Protein AF-A0AAE3EGD4-F1 (afdb_monomer_lite)

Radius of gyration: 23.0 Å; chains: 1; bounding box: 66×58×66 Å

Secondary structure (DSSP, 8-state):
--------SSSSSSS-S------PPPPP---HHHHHHHHHHHHHHHHHHHTTGGGGHHHH--TTTSTT-HHHHHHHHHH----HHHHHHHHHTT-GGGHHHHHHHHHHHHHHHHHHHHHHHHHHHTTT-HHHHHHHHHHHHHHHHHHHTS-HHHHHHHHTTHHHHHHHHHSTT--

pLDDT: mean 80.89, std 18.63, range [33.38, 98.56]

Structure (mmCIF, N/CA/C/O backbone):
data_AF-A0AAE3EGD4-F1
#
_entry.id   AF-A0AAE3EGD4-F1
#
loop_
_atom_site.group_PDB
_atom_site.id
_atom_site.type_symbol
_atom_site.label_atom_id
_atom_site.label_alt_id
_atom_site.label_comp_id
_atom_site.label_asym_id
_atom_site.label_entity_id
_atom_site.label_seq_id
_atom_site.pdbx_PDB_ins_code
_atom_site.Cartn_x
_atom_site.Cartn_y
_atom_site.Cartn_z
_atom_site.occupancy
_atom_site.B_iso_or_equiv
_atom_site.auth_seq_id
_atom_site.auth_comp_id
_atom_site.auth_asym_id
_atom_site.auth_atom_id
_atom_site.pdbx_PDB_model_num
ATOM 1 N N . MET A 1 1 ? -43.557 -44.952 -44.080 1.00 37.72 1 MET A N 1
ATOM 2 C CA . MET A 1 1 ? -42.185 -44.833 -44.631 1.00 37.72 1 MET A CA 1
ATOM 3 C C . MET A 1 1 ? -41.486 -43.641 -43.991 1.00 37.72 1 MET A C 1
ATOM 5 O O . MET A 1 1 ? -42.074 -42.574 -43.916 1.00 37.72 1 MET A O 1
ATOM 9 N N . LYS A 1 2 ? -40.277 -43.863 -43.465 1.00 43.25 2 LYS A N 1
ATOM 10 C CA . LYS A 1 2 ? -39.475 -42.939 -42.646 1.00 43.25 2 LYS A CA 1
ATOM 11 C C . LYS A 1 2 ? -38.896 -41.774 -43.473 1.00 43.25 2 LYS A C 1
ATOM 13 O O . LYS A 1 2 ? -38.271 -42.030 -44.496 1.00 43.25 2 LYS A O 1
ATOM 18 N N . LYS A 1 3 ? -38.990 -40.540 -42.969 1.00 42.28 3 LYS A N 1
ATOM 19 C CA . LYS A 1 3 ? -38.085 -39.407 -43.273 1.00 42.28 3 LYS A CA 1
ATOM 20 C C . LYS A 1 3 ? -37.823 -38.673 -41.947 1.00 42.28 3 LYS A C 1
ATOM 22 O O . LYS A 1 3 ? -38.638 -37.873 -41.523 1.00 42.28 3 LYS A O 1
ATOM 27 N N . ARG A 1 4 ? -36.984 -39.247 -41.078 1.00 42.81 4 ARG A N 1
ATOM 28 C CA . ARG A 1 4 ? -35.587 -38.836 -40.818 1.00 42.81 4 ARG A CA 1
ATOM 29 C C . ARG A 1 4 ? -35.459 -37.346 -40.474 1.00 42.81 4 ARG A C 1
ATOM 31 O O . ARG A 1 4 ? -35.262 -36.510 -41.344 1.00 42.81 4 ARG A O 1
ATOM 38 N N . SER A 1 5 ? -35.575 -37.100 -39.170 1.00 48.41 5 SER A N 1
ATOM 39 C CA . SER A 1 5 ? -35.158 -35.926 -38.407 1.00 48.41 5 SER A CA 1
ATOM 40 C C . SER A 1 5 ? -33.723 -35.525 -38.742 1.00 48.41 5 SER A C 1
ATOM 42 O O . SER A 1 5 ? -32.838 -36.378 -38.683 1.00 48.41 5 SER A O 1
ATOM 44 N N . LEU A 1 6 ? -33.483 -34.256 -39.088 1.00 46.97 6 LEU A N 1
ATOM 45 C CA . LEU A 1 6 ? -32.125 -33.751 -39.319 1.00 46.97 6 LEU A CA 1
ATOM 46 C C . LEU A 1 6 ? -32.053 -32.215 -39.325 1.00 46.97 6 LEU A C 1
ATOM 48 O O . LEU A 1 6 ? -31.576 -31.634 -40.284 1.00 46.97 6 LEU A O 1
ATOM 52 N N . ILE A 1 7 ? -32.533 -31.537 -38.274 1.00 45.38 7 ILE A N 1
ATOM 53 C CA . ILE A 1 7 ? -32.199 -30.115 -38.035 1.00 45.38 7 ILE A CA 1
ATOM 54 C C . ILE A 1 7 ? -32.124 -29.829 -36.524 1.00 45.38 7 ILE A C 1
ATOM 56 O O . ILE A 1 7 ? -32.831 -28.974 -36.016 1.00 45.38 7 ILE A O 1
ATOM 60 N N . ILE A 1 8 ? -31.312 -30.571 -35.766 1.00 49.31 8 ILE A N 1
ATOM 61 C CA . ILE A 1 8 ? -30.876 -30.147 -34.417 1.00 49.31 8 ILE A CA 1
ATOM 62 C C . ILE A 1 8 ? -29.446 -30.663 -34.210 1.00 49.31 8 ILE A C 1
ATOM 64 O O . ILE A 1 8 ? -29.215 -31.611 -33.472 1.00 49.31 8 ILE A O 1
ATOM 68 N N . ALA A 1 9 ? -28.478 -30.127 -34.955 1.00 45.38 9 ALA A N 1
ATOM 69 C CA . ALA A 1 9 ? -27.070 -30.517 -34.803 1.00 45.38 9 ALA A CA 1
ATOM 70 C C . ALA A 1 9 ? -26.090 -29.386 -35.164 1.00 45.38 9 ALA A C 1
ATOM 72 O O . ALA A 1 9 ? -24.991 -29.654 -35.630 1.00 45.38 9 ALA A O 1
ATOM 73 N N . ALA A 1 10 ? -26.484 -28.119 -34.983 1.00 45.75 10 ALA A N 1
ATOM 74 C CA . ALA A 1 10 ? -25.636 -26.970 -35.331 1.00 45.75 10 ALA A CA 1
ATOM 75 C C . ALA A 1 10 ? -25.510 -25.898 -34.228 1.00 45.75 10 ALA A C 1
ATOM 77 O O . ALA A 1 10 ? -24.925 -24.853 -34.471 1.00 45.75 10 ALA A O 1
ATOM 78 N N . LEU A 1 11 ? -26.025 -26.142 -33.015 1.00 43.78 11 LEU A N 1
ATOM 79 C CA . LEU A 1 11 ? -25.990 -25.171 -31.902 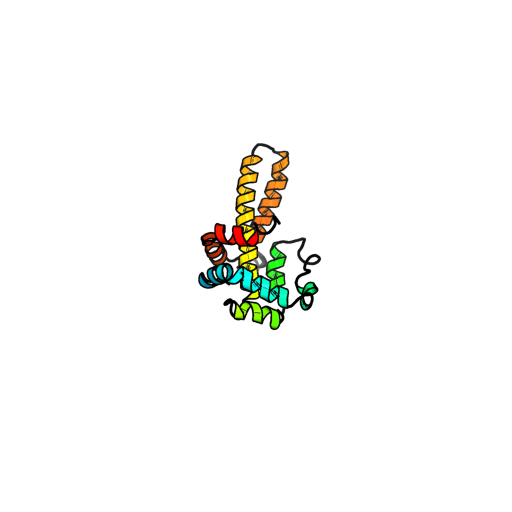1.00 43.78 11 LEU A CA 1
ATOM 80 C C . LEU A 1 11 ? -25.167 -25.625 -30.684 1.00 43.78 11 LEU A C 1
ATOM 82 O O . LEU A 1 11 ? -25.093 -24.907 -29.697 1.00 43.78 11 LEU A O 1
ATOM 86 N N . LEU A 1 12 ? -24.516 -26.791 -30.749 1.00 42.47 12 LEU A N 1
ATOM 87 C CA . LEU A 1 12 ? -23.796 -27.393 -29.613 1.00 42.47 12 LEU A CA 1
ATOM 88 C C . LEU A 1 12 ? -22.262 -27.319 -29.713 1.00 42.47 12 LEU A C 1
ATOM 90 O O . LEU A 1 12 ? -21.578 -27.941 -28.912 1.00 42.47 12 LEU A O 1
ATOM 94 N N . PHE A 1 13 ? -21.711 -26.553 -30.661 1.00 41.09 13 PHE A N 1
ATOM 95 C CA . PHE A 1 13 ? -20.258 -26.478 -30.895 1.00 41.09 13 PHE A CA 1
ATOM 96 C C . PHE A 1 13 ? -19.631 -25.091 -30.661 1.00 41.09 13 PHE A C 1
ATOM 98 O O . PHE A 1 13 ? -18.494 -24.862 -31.054 1.00 41.09 13 PHE A O 1
ATOM 105 N N . ALA A 1 14 ? -20.349 -24.166 -30.012 1.00 44.41 14 ALA A N 1
ATOM 106 C CA . ALA A 1 14 ? -19.863 -22.806 -29.739 1.00 44.41 14 ALA A CA 1
ATOM 107 C C . ALA A 1 14 ? -19.707 -22.474 -28.241 1.00 44.41 14 ALA A C 1
ATOM 109 O O . ALA A 1 14 ? -19.529 -21.313 -27.894 1.00 44.41 14 ALA A O 1
ATOM 110 N N . ALA A 1 15 ? -19.772 -23.468 -27.348 1.00 47.84 15 ALA A N 1
ATOM 111 C CA . ALA A 1 15 ? -19.690 -23.256 -25.896 1.00 47.84 15 ALA A CA 1
ATOM 112 C C . ALA A 1 15 ? -18.501 -23.981 -25.237 1.00 47.84 15 ALA A C 1
ATOM 114 O O . ALA A 1 15 ? -18.552 -24.320 -24.060 1.00 47.84 15 ALA A O 1
ATOM 115 N N . SER A 1 16 ? -17.431 -24.244 -25.989 1.00 50.03 16 SER A N 1
ATOM 116 C CA . SER A 1 16 ? -16.217 -24.896 -25.476 1.00 50.03 16 SER A CA 1
ATOM 117 C C . SER A 1 16 ? -14.952 -24.089 -25.766 1.00 50.03 16 SER A C 1
ATOM 119 O O . SER A 1 16 ? -13.905 -24.654 -26.072 1.00 50.03 16 SER A O 1
ATOM 121 N N . ALA A 1 17 ? -15.044 -22.763 -25.680 1.00 45.72 17 ALA A N 1
ATOM 122 C CA . ALA A 1 17 ? -13.883 -21.890 -25.606 1.00 45.72 17 ALA A CA 1
ATOM 123 C C . ALA A 1 17 ? -14.030 -20.994 -24.371 1.00 45.72 17 ALA A C 1
ATOM 125 O O . ALA A 1 17 ? -15.054 -20.338 -24.192 1.00 45.72 17 ALA A O 1
ATOM 126 N N . SER A 1 18 ? -12.991 -20.996 -23.534 1.00 45.81 18 SER A N 1
ATOM 127 C CA . SER A 1 18 ? -12.766 -20.129 -22.370 1.00 45.81 18 SER A CA 1
ATOM 128 C C . SER A 1 18 ? -13.710 -20.285 -21.166 1.00 45.81 18 SER A C 1
ATOM 130 O O . SER A 1 18 ? -14.455 -19.379 -20.821 1.00 45.81 18 SER A O 1
ATOM 132 N N . LEU A 1 19 ? -13.510 -21.356 -20.390 1.00 40.44 19 LEU A N 1
ATOM 133 C CA . LEU A 1 19 ? -13.412 -21.209 -18.928 1.00 40.44 19 LEU A CA 1
ATOM 134 C C . LEU A 1 19 ? -12.029 -20.610 -18.603 1.00 40.44 19 LEU A C 1
ATOM 136 O O . LEU A 1 19 ? -11.201 -21.228 -17.941 1.00 40.44 19 LEU A O 1
ATOM 140 N N . VAL A 1 20 ? -11.735 -19.433 -19.160 1.00 47.81 20 VAL A N 1
ATOM 141 C CA . VAL A 1 20 ? -10.708 -18.574 -18.575 1.00 47.81 20 VAL A CA 1
ATOM 142 C C . VAL A 1 20 ? -11.370 -18.088 -17.303 1.00 47.81 20 VAL A C 1
ATOM 144 O O . VAL A 1 20 ? -12.448 -17.500 -17.364 1.00 47.81 20 VAL A O 1
ATOM 147 N N . TRP A 1 21 ? -10.794 -18.444 -16.163 1.00 45.88 21 TRP A N 1
ATOM 148 C CA . TRP A 1 21 ? -11.209 -17.918 -14.877 1.00 45.88 21 TRP A CA 1
ATOM 149 C C . TRP A 1 21 ? -11.148 -16.401 -15.016 1.00 45.88 21 TRP A C 1
ATOM 151 O O . TRP A 1 21 ? -10.064 -15.834 -15.118 1.00 45.88 21 TRP A O 1
ATOM 161 N N . ALA A 1 22 ? -12.303 -15.755 -15.156 1.00 46.03 22 ALA A N 1
ATOM 162 C CA . ALA A 1 22 ? -12.374 -14.311 -15.130 1.00 46.03 22 ALA A CA 1
ATOM 163 C C . ALA A 1 22 ? -12.029 -13.927 -13.694 1.00 46.03 22 ALA A C 1
ATOM 165 O O . ALA A 1 22 ? -12.893 -13.944 -12.821 1.00 46.03 22 ALA A O 1
ATOM 166 N N . GLN A 1 23 ? -10.743 -13.694 -13.438 1.00 55.75 23 GLN A N 1
ATOM 167 C CA . GLN A 1 23 ? -10.299 -13.030 -12.229 1.00 55.75 23 GLN A CA 1
ATOM 168 C C . GLN A 1 23 ? -11.080 -11.718 -12.180 1.00 55.75 23 GLN A C 1
ATOM 170 O O . GLN A 1 23 ? -11.000 -10.914 -13.113 1.00 55.75 23 GLN A O 1
ATOM 175 N N . GLU A 1 24 ? -11.945 -11.569 -11.175 1.00 67.81 24 GLU A N 1
ATOM 176 C CA . GLU A 1 24 ? -12.721 -10.345 -11.019 1.00 67.81 24 GLU A CA 1
ATOM 177 C C . GLU A 1 24 ? -11.749 -9.167 -10.990 1.00 67.81 24 GLU A C 1
ATOM 179 O O . GLU A 1 24 ? -10.710 -9.221 -10.328 1.00 67.81 24 GLU A O 1
ATOM 184 N N . ALA A 1 25 ? -12.066 -8.120 -11.754 1.00 78.44 25 ALA A N 1
ATOM 185 C CA . ALA A 1 25 ? -11.233 -6.930 -11.786 1.00 78.44 25 ALA A CA 1
ATOM 186 C C . ALA A 1 25 ? -11.033 -6.410 -10.350 1.00 78.44 25 ALA A C 1
ATOM 188 O O . ALA A 1 25 ? -12.002 -6.398 -9.579 1.00 78.44 25 ALA A O 1
ATOM 189 N N . PRO A 1 26 ? -9.817 -5.963 -9.980 1.00 86.44 26 PRO A N 1
ATOM 190 C CA . PRO A 1 26 ? -9.551 -5.464 -8.641 1.00 86.44 26 PRO A CA 1
ATOM 191 C C . PRO A 1 26 ? -10.574 -4.416 -8.220 1.00 86.44 26 PRO A C 1
ATOM 193 O O . PRO A 1 26 ? -10.850 -3.462 -8.945 1.00 86.44 26 PRO A O 1
ATOM 196 N N . LYS A 1 27 ? -11.151 -4.577 -7.033 1.00 90.69 27 LYS A N 1
ATOM 197 C CA . LYS A 1 27 ? -12.098 -3.602 -6.501 1.00 90.69 27 LYS A CA 1
ATOM 198 C C . LYS A 1 27 ? -11.365 -2.305 -6.157 1.00 90.69 27 LYS A C 1
ATOM 200 O O . LYS A 1 27 ? -10.317 -2.339 -5.520 1.00 90.69 27 LYS A O 1
ATOM 205 N N . LYS A 1 28 ? -11.966 -1.166 -6.508 1.00 94.75 28 LYS A N 1
ATOM 206 C CA . LYS A 1 28 ? -11.537 0.151 -6.024 1.00 94.75 28 LYS A CA 1
ATOM 207 C C . LYS A 1 28 ? -11.770 0.283 -4.514 1.00 94.75 28 LYS A C 1
ATOM 209 O O . LYS A 1 28 ? -12.899 0.084 -4.052 1.00 94.75 28 LYS A O 1
ATOM 214 N N . VAL A 1 29 ? -10.743 0.686 -3.773 1.00 94.75 29 VAL A N 1
ATOM 215 C CA . VAL A 1 29 ? -10.760 0.802 -2.304 1.00 94.75 29 VAL A CA 1
ATOM 216 C C . VAL A 1 29 ? -10.585 2.247 -1.834 1.00 94.75 29 VAL A C 1
ATOM 218 O O . VAL A 1 29 ? -11.194 2.638 -0.833 1.00 94.75 29 VAL A O 1
ATOM 221 N N . LEU A 1 30 ? -9.785 3.051 -2.539 1.00 97.44 30 LEU A N 1
ATOM 222 C CA . LEU A 1 30 ? -9.322 4.343 -2.042 1.00 97.44 30 LEU A CA 1
ATOM 223 C C . LEU A 1 30 ? -10.127 5.531 -2.580 1.00 97.44 30 LEU A C 1
ATOM 225 O O . LEU A 1 30 ? -10.665 5.563 -3.695 1.00 97.44 30 LEU A O 1
ATOM 229 N N . SER A 1 31 ? -10.127 6.581 -1.772 1.00 97.56 31 SER A N 1
ATOM 230 C CA . SER A 1 31 ? -10.386 7.959 -2.163 1.00 97.56 31 SER A CA 1
ATOM 231 C C . SER A 1 31 ? -9.149 8.820 -1.889 1.00 97.56 31 SER A C 1
ATOM 233 O O . SER A 1 31 ? -8.264 8.441 -1.125 1.00 97.56 31 SER A O 1
ATOM 235 N N . ALA A 1 32 ? -9.096 10.027 -2.460 1.00 97.69 32 ALA A N 1
ATOM 236 C CA . ALA A 1 32 ? -7.999 10.964 -2.197 1.00 97.69 32 ALA A CA 1
ATOM 237 C C . ALA A 1 32 ? -7.852 11.310 -0.702 1.00 97.69 32 ALA A C 1
ATOM 239 O O . ALA A 1 32 ? -6.746 11.548 -0.224 1.00 97.69 32 ALA A O 1
ATOM 240 N N . LYS A 1 33 ? -8.964 11.309 0.048 1.00 97.44 33 LYS A N 1
ATOM 241 C CA . LYS A 1 33 ? -8.949 11.555 1.493 1.00 97.44 33 LYS A CA 1
ATOM 242 C C . LYS A 1 33 ? -8.210 10.451 2.247 1.00 97.44 33 LYS A C 1
ATOM 244 O O . LYS A 1 33 ? -7.539 10.766 3.219 1.00 97.44 33 LYS A O 1
ATOM 249 N N . ASP A 1 34 ? -8.327 9.199 1.808 1.00 98.06 34 ASP A N 1
ATOM 250 C CA . ASP A 1 34 ? -7.677 8.069 2.477 1.00 98.06 34 ASP A CA 1
ATOM 251 C C . ASP A 1 34 ? -6.151 8.168 2.354 1.00 98.06 34 ASP A C 1
ATOM 253 O O . ASP A 1 34 ? -5.453 8.014 3.348 1.00 98.06 34 ASP A O 1
ATOM 257 N N . VAL A 1 35 ? -5.637 8.542 1.174 1.00 97.88 35 VAL A N 1
ATOM 258 C CA . VAL A 1 35 ? -4.193 8.767 0.965 1.00 97.88 35 VAL A CA 1
ATOM 259 C C . VAL A 1 35 ? -3.682 9.933 1.815 1.00 97.88 35 VAL A C 1
ATOM 261 O O . VAL A 1 35 ? -2.639 9.831 2.451 1.00 97.88 35 VAL A O 1
ATOM 264 N N . SER A 1 36 ? -4.432 11.036 1.891 1.00 97.81 36 SER A N 1
ATOM 265 C CA . SER A 1 36 ? -4.058 12.147 2.774 1.00 97.81 36 SER A CA 1
ATOM 266 C C . SER A 1 36 ? -4.109 11.768 4.256 1.00 97.81 36 SER A C 1
ATOM 268 O O . SER A 1 36 ? -3.241 12.194 5.010 1.00 97.81 36 SER A O 1
ATOM 270 N N . ALA A 1 37 ? -5.099 10.973 4.677 1.00 97.62 37 ALA A N 1
ATOM 271 C CA . ALA A 1 37 ? -5.202 10.491 6.053 1.00 97.62 37 ALA A CA 1
ATOM 272 C C . ALA A 1 37 ? -4.042 9.556 6.413 1.00 97.62 37 ALA A C 1
ATOM 274 O O . ALA A 1 37 ? -3.535 9.649 7.524 1.00 97.62 37 ALA A O 1
ATOM 275 N N . PHE A 1 38 ? -3.597 8.717 5.474 1.00 97.44 38 PHE A N 1
ATOM 276 C CA . PHE A 1 38 ? -2.396 7.901 5.632 1.00 97.44 38 PHE A CA 1
ATOM 277 C C . PHE A 1 38 ? -1.181 8.766 5.932 1.00 97.44 38 PHE A C 1
ATOM 279 O O . PHE A 1 38 ? -0.601 8.638 6.998 1.00 97.44 38 PHE A O 1
ATOM 286 N N . ILE A 1 39 ? -0.866 9.709 5.044 1.00 97.06 39 ILE A N 1
ATOM 287 C CA . ILE A 1 39 ? 0.321 10.564 5.178 1.00 97.06 39 ILE A CA 1
ATOM 288 C C . ILE A 1 39 ? 0.278 11.382 6.475 1.00 97.06 39 ILE A C 1
ATOM 290 O O . ILE A 1 39 ? 1.285 11.522 7.152 1.00 97.06 39 ILE A O 1
ATOM 294 N N . SER A 1 40 ? -0.887 11.927 6.843 1.00 97.56 40 SER A N 1
ATOM 295 C CA . SER A 1 40 ? -1.002 12.785 8.034 1.00 97.56 40 SER A CA 1
ATOM 296 C C . SER A 1 40 ? -0.993 12.029 9.362 1.00 97.56 40 SER A C 1
ATOM 298 O O . SER A 1 40 ? -0.695 12.639 10.384 1.00 97.56 40 SER A O 1
ATOM 300 N N . ASN A 1 41 ? -1.369 10.748 9.366 1.00 97.38 41 ASN A N 1
ATOM 301 C CA . ASN A 1 41 ? -1.560 9.978 10.596 1.00 97.38 41 ASN A CA 1
ATOM 302 C C . ASN A 1 41 ? -0.653 8.743 10.676 1.00 97.38 41 ASN A C 1
ATOM 304 O O . ASN A 1 41 ? -0.867 7.929 11.569 1.00 97.38 41 ASN A O 1
ATOM 308 N N . TYR A 1 42 ? 0.318 8.586 9.771 1.00 94.50 42 TYR A N 1
ATOM 309 C CA . TYR A 1 42 ? 1.186 7.408 9.699 1.00 94.50 42 TYR A CA 1
ATOM 310 C C . TYR A 1 42 ? 1.876 7.127 11.042 1.00 94.50 42 TYR A C 1
ATOM 312 O O . TYR A 1 42 ? 1.632 6.078 11.633 1.00 94.50 42 TYR A O 1
ATOM 320 N N . ASP A 1 43 ? 2.585 8.106 11.606 1.00 93.44 43 ASP A N 1
ATOM 321 C CA . ASP A 1 43 ? 3.286 7.966 12.893 1.00 93.44 43 ASP A CA 1
ATOM 322 C C . ASP A 1 43 ? 2.331 7.639 14.051 1.00 93.44 43 ASP A C 1
ATOM 324 O O . ASP A 1 43 ? 2.649 6.867 14.956 1.00 93.44 43 ASP A O 1
ATOM 328 N N . SER A 1 44 ? 1.121 8.213 14.025 1.00 95.56 44 SER A N 1
ATOM 329 C CA . SER A 1 44 ? 0.098 7.922 15.033 1.00 95.56 44 SER A CA 1
ATOM 330 C C . SER A 1 44 ? -0.445 6.504 14.889 1.00 95.56 44 SER A C 1
ATOM 332 O O . SER A 1 44 ? -0.784 5.892 15.899 1.00 95.56 44 SER A O 1
ATOM 334 N N . ILE A 1 45 ? -0.555 5.988 13.662 1.00 93.50 45 ILE A N 1
ATOM 335 C CA . ILE A 1 45 ? -0.937 4.599 13.404 1.00 93.50 45 ILE A CA 1
ATOM 336 C C . ILE A 1 45 ? 0.162 3.672 13.916 1.00 93.50 45 ILE A C 1
ATOM 338 O O . ILE A 1 45 ? -0.173 2.757 14.657 1.00 93.50 45 ILE A O 1
ATOM 342 N N . GLN A 1 46 ? 1.434 3.935 13.595 1.00 90.69 46 GLN A N 1
ATOM 343 C CA . GLN A 1 46 ? 2.574 3.150 14.090 1.00 90.69 46 GLN A CA 1
ATOM 344 C C . GLN A 1 46 ? 2.582 3.112 15.624 1.00 90.69 46 GLN A C 1
ATOM 346 O O . GLN A 1 46 ? 2.477 2.046 16.216 1.00 90.69 46 GLN A O 1
ATOM 351 N N . THR A 1 47 ? 2.511 4.278 16.274 1.00 93.62 47 THR A N 1
ATOM 352 C CA . THR A 1 47 ? 2.469 4.379 17.744 1.00 93.62 47 THR A CA 1
ATOM 353 C C . THR A 1 47 ? 1.285 3.622 18.358 1.00 93.62 47 THR A C 1
ATOM 355 O O . THR A 1 47 ? 1.419 2.959 19.386 1.00 93.62 47 THR A O 1
ATOM 358 N N . ASP A 1 48 ? 0.093 3.747 17.766 1.00 93.56 48 ASP A N 1
ATOM 359 C CA . ASP A 1 48 ? -1.105 3.067 18.263 1.00 93.56 48 ASP A CA 1
ATOM 360 C C . ASP A 1 48 ? -1.033 1.545 18.044 1.00 93.56 48 ASP A C 1
ATOM 362 O O . ASP A 1 48 ? -1.586 0.798 18.853 1.00 93.56 48 ASP A O 1
ATOM 36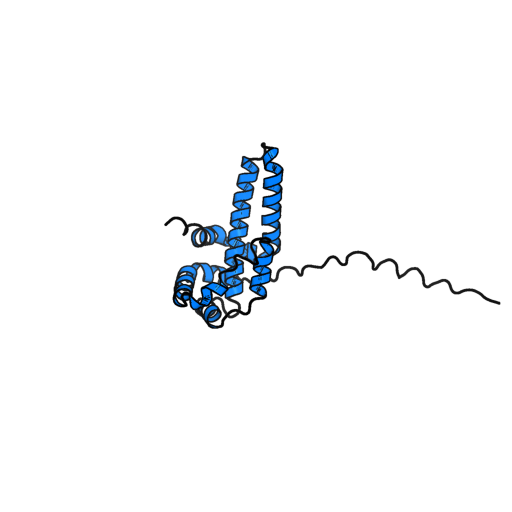6 N N . MET A 1 49 ? -0.380 1.092 16.969 1.00 90.38 49 MET A N 1
ATOM 367 C CA . MET A 1 49 ? -0.133 -0.324 16.688 1.00 90.38 49 MET A CA 1
ATOM 368 C C . MET A 1 49 ? 0.919 -0.899 17.643 1.00 90.38 49 MET A C 1
ATOM 370 O O . MET A 1 49 ? 0.649 -1.926 18.262 1.00 90.38 49 MET A O 1
ATOM 374 N N . ASP A 1 50 ? 2.031 -0.197 17.871 1.00 88.94 50 ASP A N 1
ATOM 375 C CA . ASP A 1 50 ? 3.072 -0.573 18.840 1.00 88.94 50 ASP A CA 1
ATOM 376 C C . ASP A 1 50 ? 2.516 -0.679 20.265 1.00 88.94 50 ASP A C 1
ATOM 378 O O . ASP A 1 50 ? 2.912 -1.540 21.051 1.00 88.94 50 ASP A O 1
ATOM 382 N N . ALA A 1 51 ? 1.545 0.170 20.613 1.00 91.75 51 ALA A N 1
ATOM 383 C CA . ALA A 1 51 ? 0.879 0.128 21.912 1.00 91.75 51 ALA A CA 1
ATOM 384 C C . ALA A 1 51 ? 0.028 -1.138 22.128 1.00 91.75 51 ALA A C 1
ATOM 386 O O . ALA A 1 51 ? -0.305 -1.456 23.276 1.00 91.75 51 ALA A O 1
ATOM 387 N N . LEU A 1 52 ? -0.334 -1.861 21.060 1.00 89.00 52 LEU A N 1
ATOM 388 C CA . LEU A 1 52 ? -0.946 -3.187 21.179 1.00 89.00 52 LEU A CA 1
ATOM 389 C C . LEU A 1 52 ? 0.085 -4.254 21.596 1.00 89.00 52 LEU A C 1
ATOM 391 O O . LEU A 1 52 ? -0.321 -5.300 22.114 1.00 89.00 52 LEU A O 1
ATOM 395 N N . GLY A 1 53 ? 1.382 -3.956 21.444 1.00 80.44 53 GLY A N 1
ATOM 396 C CA . GLY A 1 53 ? 2.518 -4.822 21.753 1.00 80.44 53 GLY A CA 1
ATOM 397 C C . GLY A 1 53 ? 2.479 -6.146 20.995 1.00 80.44 53 GLY A C 1
ATOM 398 O O . GLY A 1 53 ? 1.740 -6.304 20.024 1.00 80.44 53 GLY A O 1
ATOM 399 N N . ASP A 1 54 ? 3.178 -7.136 21.543 1.00 84.06 54 ASP A N 1
ATOM 400 C CA . ASP A 1 54 ? 3.360 -8.467 20.945 1.00 84.06 54 ASP A CA 1
ATOM 401 C C . ASP A 1 54 ? 2.058 -9.289 20.807 1.00 84.06 54 ASP A C 1
ATOM 403 O O . ASP A 1 54 ? 2.043 -10.430 20.348 1.00 84.06 54 ASP A O 1
ATOM 407 N N . LYS A 1 55 ? 0.914 -8.737 21.239 1.00 84.56 55 LYS A N 1
ATOM 408 C CA . LYS A 1 55 ? -0.395 -9.408 21.237 1.00 84.56 55 LYS A CA 1
ATOM 409 C C . LYS A 1 55 ? -0.815 -9.884 19.845 1.00 84.56 55 LYS A C 1
ATOM 411 O O . LYS A 1 55 ? -1.616 -10.816 19.743 1.00 84.56 55 LYS A O 1
ATOM 416 N N . TYR A 1 56 ? -0.337 -9.207 18.806 1.00 82.38 56 TYR A N 1
ATOM 417 C CA . TYR A 1 56 ? -0.700 -9.459 17.418 1.00 82.38 56 TYR A CA 1
ATOM 418 C C . TYR A 1 56 ? 0.507 -9.773 16.529 1.00 82.38 56 TYR A C 1
ATOM 420 O O . TYR A 1 56 ? 0.352 -9.742 15.314 1.00 82.38 56 TYR A O 1
ATOM 428 N N . ASP A 1 57 ? 1.665 -10.123 17.090 1.00 79.00 57 ASP A N 1
ATOM 429 C CA . ASP A 1 57 ? 2.856 -10.445 16.287 1.00 79.00 57 ASP A CA 1
ATOM 430 C C . ASP A 1 57 ? 2.581 -11.596 15.312 1.00 79.00 57 ASP A C 1
ATOM 432 O O . ASP A 1 57 ? 2.793 -11.442 14.113 1.00 79.00 57 ASP A O 1
ATOM 436 N N . ASP A 1 58 ? 1.936 -12.672 15.778 1.00 75.75 58 ASP A N 1
ATOM 437 C CA . ASP A 1 58 ? 1.507 -13.805 14.938 1.00 75.75 58 ASP A CA 1
ATOM 438 C C . ASP A 1 58 ? 0.547 -13.398 13.799 1.00 75.75 58 ASP A C 1
ATOM 440 O O . ASP A 1 58 ? 0.377 -14.124 12.822 1.00 75.75 58 ASP A O 1
ATOM 444 N N . PHE A 1 59 ? -0.147 -12.259 13.925 1.00 74.19 59 PHE A N 1
ATOM 445 C CA . PHE A 1 59 ? -1.032 -11.749 12.873 1.00 74.19 59 PHE A CA 1
ATOM 446 C C . PHE A 1 59 ? -0.245 -11.058 11.750 1.00 74.19 59 PHE A C 1
ATOM 448 O O . PHE A 1 59 ? -0.709 -11.025 10.607 1.00 74.19 59 PHE A O 1
ATOM 455 N N . PHE A 1 60 ? 0.923 -10.500 12.074 1.00 69.38 60 PHE A N 1
ATOM 456 C CA . PHE A 1 60 ? 1.815 -9.821 11.135 1.00 69.38 60 PHE A CA 1
ATOM 457 C C . PHE A 1 60 ? 2.954 -10.713 10.634 1.00 69.38 60 PHE A C 1
ATOM 459 O O . PHE A 1 60 ? 3.526 -10.411 9.585 1.00 69.38 60 PHE A O 1
ATOM 466 N N . ASP A 1 61 ? 3.222 -11.829 11.311 1.00 68.56 61 ASP A N 1
ATOM 467 C CA . ASP A 1 61 ? 4.173 -12.856 10.894 1.00 68.56 61 ASP A CA 1
ATOM 468 C C . ASP A 1 61 ? 3.606 -13.690 9.723 1.00 68.56 61 ASP A C 1
ATOM 470 O O . ASP A 1 61 ? 3.085 -14.796 9.867 1.00 68.56 61 ASP A O 1
ATOM 474 N N . MET A 1 62 ? 3.614 -13.086 8.530 1.00 60.66 62 MET A N 1
ATOM 475 C CA . MET A 1 62 ? 3.089 -13.661 7.281 1.00 60.66 62 MET A CA 1
ATOM 476 C C . MET A 1 62 ? 4.173 -14.362 6.442 1.00 60.66 62 MET A C 1
ATOM 478 O O . MET A 1 62 ? 3.941 -14.639 5.256 1.00 60.66 62 MET A O 1
ATOM 482 N N . GLU A 1 63 ? 5.351 -14.616 7.028 1.00 55.84 63 GLU A N 1
ATOM 483 C CA . GLU A 1 63 ? 6.555 -15.069 6.315 1.00 55.84 63 GLU A CA 1
ATOM 484 C C . GLU A 1 63 ? 6.364 -16.408 5.579 1.00 55.84 63 GLU A C 1
ATOM 486 O O . GLU A 1 63 ? 6.969 -16.612 4.527 1.00 55.84 63 GLU A O 1
ATOM 491 N N . ASP A 1 64 ? 5.477 -17.292 6.054 1.00 52.72 64 ASP A N 1
ATOM 492 C CA . ASP A 1 64 ? 5.359 -18.659 5.518 1.00 52.72 64 ASP A CA 1
ATOM 493 C C . ASP A 1 64 ? 4.311 -18.816 4.386 1.00 52.72 64 ASP A C 1
ATOM 495 O O . ASP A 1 64 ? 4.420 -19.718 3.554 1.00 52.72 64 ASP A O 1
ATOM 499 N N . GLU A 1 65 ? 3.302 -17.936 4.287 1.00 50.81 65 GLU A N 1
ATOM 500 C CA . GLU A 1 65 ? 2.173 -18.130 3.346 1.00 50.81 65 GLU A CA 1
ATOM 501 C C . GLU A 1 65 ? 2.202 -17.237 2.090 1.00 50.81 65 GLU A C 1
ATOM 503 O O . GLU A 1 65 ? 1.541 -17.553 1.098 1.00 50.81 65 GLU A O 1
ATOM 508 N N . THR A 1 66 ? 2.975 -16.142 2.078 1.00 52.50 66 THR A N 1
ATOM 509 C CA . THR A 1 66 ? 2.923 -15.132 0.993 1.00 52.50 66 THR A CA 1
ATOM 510 C C . THR A 1 66 ? 4.235 -14.924 0.229 1.00 52.50 66 THR A C 1
ATOM 512 O O . THR A 1 66 ? 4.241 -14.255 -0.805 1.00 52.50 66 THR A O 1
ATOM 515 N N . ALA A 1 67 ? 5.335 -15.550 0.661 1.00 50.50 67 ALA A N 1
ATOM 516 C CA . ALA A 1 67 ? 6.677 -15.330 0.108 1.00 50.50 67 ALA A CA 1
ATOM 517 C C . ALA A 1 67 ? 6.852 -15.747 -1.373 1.00 50.50 67 ALA A C 1
ATOM 519 O O . ALA A 1 67 ? 7.807 -15.326 -2.025 1.00 50.50 67 ALA A O 1
ATOM 520 N N . ALA A 1 68 ? 5.951 -16.571 -1.922 1.00 53.44 68 ALA A N 1
ATOM 521 C CA . ALA A 1 68 ? 6.074 -17.123 -3.276 1.00 53.44 68 ALA A CA 1
ATOM 522 C C . ALA A 1 68 ? 5.299 -16.353 -4.362 1.00 53.44 68 ALA A C 1
ATOM 524 O O . ALA A 1 68 ? 5.614 -16.498 -5.544 1.00 53.44 68 ALA A O 1
ATOM 525 N N . ASP A 1 69 ? 4.295 -15.556 -3.988 1.00 64.19 69 ASP A N 1
ATOM 526 C CA . ASP A 1 69 ? 3.474 -14.795 -4.932 1.00 64.19 69 ASP A CA 1
ATOM 527 C C . ASP A 1 69 ? 3.109 -13.432 -4.327 1.00 64.19 69 ASP A C 1
ATOM 529 O O . ASP A 1 69 ? 2.190 -13.329 -3.510 1.00 64.19 69 ASP A O 1
ATOM 533 N N . PRO A 1 70 ? 3.791 -12.359 -4.753 1.00 56.62 70 PRO A N 1
ATOM 534 C CA . PRO A 1 70 ? 3.475 -11.004 -4.331 1.00 56.62 70 PRO A CA 1
ATOM 535 C C . PRO A 1 70 ? 2.006 -10.601 -4.545 1.00 56.62 70 PRO A C 1
ATOM 537 O O . PRO A 1 70 ? 1.500 -9.744 -3.818 1.00 56.62 70 PRO A O 1
ATOM 540 N N . GLY A 1 71 ? 1.296 -11.195 -5.513 1.00 61.97 71 GLY A N 1
ATOM 541 C CA . GLY A 1 71 ? -0.133 -10.957 -5.724 1.00 61.97 71 GLY A CA 1
ATOM 542 C C . GLY A 1 71 ? -1.041 -11.678 -4.717 1.00 61.97 71 GLY A C 1
ATOM 543 O O . GLY A 1 71 ? -2.152 -11.212 -4.437 1.00 61.97 71 GLY A O 1
ATOM 544 N N . ALA A 1 72 ? -0.563 -12.768 -4.111 1.00 67.44 72 ALA A N 1
ATOM 545 C CA . ALA A 1 72 ? -1.298 -13.525 -3.101 1.00 67.44 72 ALA A CA 1
ATOM 546 C C . ALA A 1 72 ? -1.453 -12.750 -1.784 1.00 67.44 72 ALA A C 1
ATOM 548 O O . ALA A 1 72 ? -2.460 -12.924 -1.102 1.00 67.44 72 ALA A O 1
ATOM 549 N N . MET A 1 73 ? -0.534 -11.831 -1.461 1.00 68.88 73 MET A N 1
ATOM 550 C CA . MET A 1 73 ? -0.591 -11.022 -0.236 1.00 68.88 73 MET A CA 1
ATOM 551 C C . MET A 1 73 ? -1.869 -10.169 -0.145 1.00 68.88 73 MET A C 1
ATOM 553 O O . MET A 1 73 ? -2.552 -10.169 0.878 1.0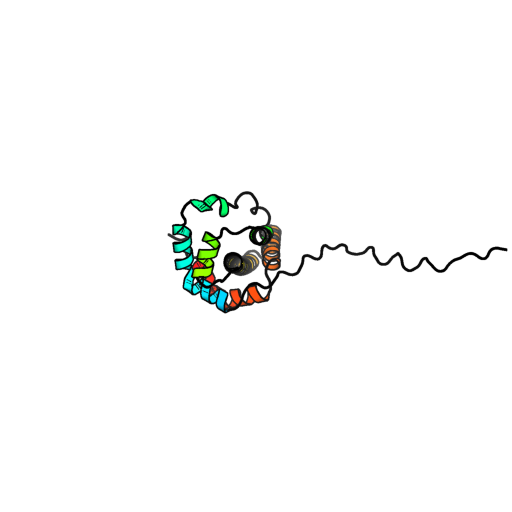0 68.88 73 MET A O 1
ATOM 557 N N . ILE A 1 74 ? -2.252 -9.479 -1.227 1.00 72.62 74 ILE A N 1
ATOM 558 C CA . ILE A 1 74 ? -3.474 -8.652 -1.255 1.00 72.62 74 ILE A CA 1
ATOM 559 C C . ILE A 1 74 ? -4.735 -9.516 -1.143 1.00 72.62 74 ILE A C 1
ATOM 561 O O . ILE A 1 74 ? -5.697 -9.135 -0.470 1.00 72.62 74 ILE A O 1
ATOM 565 N N . ALA A 1 75 ? -4.748 -10.679 -1.796 1.00 73.00 75 ALA A N 1
ATOM 566 C CA . ALA A 1 75 ? -5.864 -11.617 -1.706 1.00 73.00 75 ALA A CA 1
ATOM 567 C C . ALA A 1 75 ? -5.992 -12.209 -0.293 1.00 73.00 75 ALA A C 1
ATOM 569 O O . ALA A 1 75 ? -7.099 -12.273 0.242 1.00 73.00 75 ALA A O 1
ATOM 570 N N . TYR A 1 76 ? -4.863 -12.568 0.322 1.00 74.38 76 TYR A N 1
ATOM 571 C CA . TYR A 1 76 ? -4.776 -13.069 1.690 1.00 74.38 76 TYR A CA 1
ATOM 572 C C . TYR A 1 76 ? -5.313 -12.046 2.692 1.00 74.38 76 TYR A C 1
ATOM 574 O O . TYR A 1 76 ? -6.267 -12.339 3.409 1.00 74.38 76 TYR A O 1
ATOM 582 N N . VAL A 1 77 ? -4.807 -10.807 2.655 1.00 73.56 77 VAL A N 1
ATOM 583 C CA . VAL A 1 77 ? -5.260 -9.711 3.530 1.00 73.56 77 VAL A CA 1
ATOM 584 C C . VAL A 1 77 ? -6.768 -9.490 3.435 1.00 73.56 77 VAL A C 1
ATOM 586 O O . VAL A 1 77 ? -7.434 -9.302 4.452 1.00 73.56 77 VAL A O 1
ATOM 589 N N . ARG A 1 78 ? -7.333 -9.542 2.225 1.00 77.06 78 ARG A N 1
ATOM 590 C CA . ARG A 1 78 ? -8.782 -9.394 2.015 1.00 77.06 78 ARG A CA 1
ATOM 591 C C . ARG A 1 78 ? -9.603 -10.546 2.603 1.00 77.06 78 ARG A C 1
ATOM 593 O O . ARG A 1 78 ? -10.794 -10.362 2.849 1.00 77.06 78 ARG A O 1
ATOM 600 N N . GLY A 1 79 ? -8.995 -11.711 2.812 1.00 76.88 79 GLY A N 1
ATOM 601 C CA . GLY A 1 79 ? -9.610 -12.872 3.454 1.00 76.88 79 GLY A CA 1
ATOM 602 C C . GLY A 1 79 ? -9.511 -12.873 4.982 1.00 76.88 79 GLY A C 1
ATOM 603 O O . GLY A 1 79 ? -10.206 -13.660 5.630 1.00 76.88 79 GLY A O 1
ATOM 604 N N . LEU A 1 80 ? -8.684 -12.006 5.573 1.00 80.50 80 LEU A N 1
ATOM 605 C CA . LEU A 1 80 ? -8.460 -11.984 7.014 1.00 80.50 80 LEU A CA 1
ATOM 606 C C . LEU A 1 80 ? -9.643 -11.386 7.776 1.00 80.50 80 LEU A C 1
ATOM 608 O O . LEU A 1 80 ? -10.210 -10.350 7.426 1.00 80.50 80 LEU A O 1
ATOM 612 N N . SER A 1 81 ? -9.967 -12.018 8.902 1.00 85.00 81 SER A N 1
ATOM 613 C CA . SER A 1 81 ? -10.829 -11.412 9.915 1.00 85.00 81 SER A CA 1
ATOM 614 C C . SER A 1 81 ? -9.987 -10.509 10.808 1.00 85.00 81 SER A C 1
ATOM 616 O O . SER A 1 81 ? -9.322 -10.986 11.724 1.00 85.00 81 SER A O 1
ATOM 618 N N . ILE A 1 82 ? -10.012 -9.206 10.529 1.00 88.31 82 ILE A N 1
ATOM 619 C CA . ILE A 1 82 ? -9.199 -8.224 11.254 1.00 88.31 82 ILE A CA 1
ATOM 620 C C . ILE A 1 82 ? -9.696 -8.092 12.703 1.00 88.31 82 ILE A C 1
ATOM 622 O O . ILE A 1 82 ? -10.881 -7.801 12.912 1.00 88.31 82 ILE A O 1
ATOM 626 N N . PRO A 1 83 ? -8.825 -8.271 13.715 1.00 91.19 83 PRO A N 1
ATOM 627 C CA . PRO A 1 83 ? -9.176 -8.037 15.109 1.00 91.19 83 PRO A CA 1
ATOM 628 C C . PRO A 1 83 ? -9.766 -6.639 15.338 1.00 91.19 83 PRO A C 1
ATOM 630 O O . PRO A 1 83 ? -9.302 -5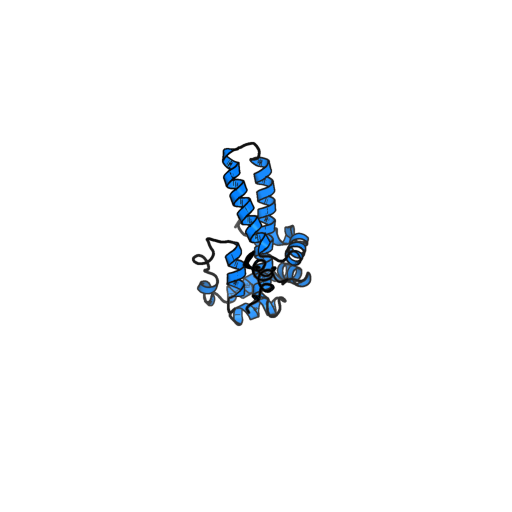.644 14.783 1.00 91.19 83 PRO A O 1
ATOM 633 N N . ALA A 1 84 ? -10.782 -6.547 16.200 1.00 92.88 84 ALA A N 1
ATOM 634 C CA . ALA A 1 84 ? -11.505 -5.295 16.434 1.00 92.88 84 ALA A CA 1
ATOM 635 C C . ALA A 1 84 ? -10.617 -4.171 16.997 1.00 92.88 84 ALA A C 1
ATOM 637 O O . ALA A 1 84 ? -10.873 -3.003 16.722 1.00 92.88 84 ALA A O 1
ATOM 638 N N . GLU A 1 85 ? -9.580 -4.515 17.766 1.00 92.94 85 GLU A N 1
ATOM 639 C CA . GLU A 1 85 ? -8.616 -3.550 18.307 1.00 92.94 85 GLU A CA 1
ATOM 640 C C . GLU A 1 85 ? -7.757 -2.937 17.196 1.00 92.94 85 GLU A C 1
ATOM 642 O O . GLU A 1 85 ? -7.696 -1.714 17.093 1.00 92.94 85 GLU A O 1
ATOM 647 N N . ILE A 1 86 ? -7.221 -3.768 16.293 1.00 92.38 86 ILE A N 1
ATOM 648 C CA . ILE A 1 86 ? -6.499 -3.325 15.090 1.00 92.38 86 ILE A CA 1
ATOM 649 C C . ILE A 1 86 ? -7.409 -2.435 14.233 1.00 92.38 86 ILE A C 1
ATOM 651 O O . ILE A 1 86 ? -7.060 -1.306 13.893 1.00 92.38 86 ILE A O 1
ATOM 655 N N . GLN A 1 87 ? -8.636 -2.882 13.945 1.00 93.81 87 GLN A N 1
ATOM 656 C CA . GLN A 1 87 ? -9.592 -2.070 13.185 1.00 93.81 87 GLN A CA 1
ATOM 657 C C . GLN A 1 87 ? -9.952 -0.754 13.906 1.00 93.81 87 GLN A C 1
ATOM 659 O O . GLN A 1 87 ? -10.218 0.265 13.259 1.00 93.81 87 GLN A O 1
ATOM 664 N N . GLY A 1 88 ? -9.939 -0.759 15.241 1.00 96.00 88 GLY A N 1
ATOM 665 C CA . GLY A 1 88 ? -10.123 0.414 16.089 1.00 96.00 88 GLY A CA 1
ATOM 666 C C . GLY A 1 88 ? -9.033 1.464 15.885 1.00 96.00 88 GLY A C 1
ATOM 667 O O . GLY A 1 88 ? -9.366 2.645 15.751 1.00 96.00 88 GLY A O 1
ATOM 668 N N . VAL A 1 89 ? -7.770 1.039 15.774 1.00 95.81 89 VAL A N 1
ATOM 669 C CA . VAL A 1 89 ? -6.628 1.921 15.473 1.00 95.81 89 VAL A CA 1
ATOM 670 C C . VAL A 1 89 ? -6.834 2.635 14.138 1.00 95.81 89 VAL A C 1
ATOM 672 O O . VAL A 1 89 ? -6.841 3.867 14.084 1.00 95.81 89 VAL A O 1
ATOM 675 N N . PHE A 1 90 ? -7.109 1.899 13.059 1.00 95.94 90 PHE A N 1
ATOM 676 C CA . PHE A 1 90 ? -7.319 2.519 11.745 1.00 95.94 90 PHE A CA 1
ATOM 677 C C . PHE A 1 90 ? -8.538 3.446 11.719 1.00 95.94 90 PHE A C 1
ATOM 679 O O . PHE A 1 90 ? -8.506 4.530 11.127 1.00 95.94 90 PHE A O 1
ATOM 686 N N . LYS A 1 91 ? -9.625 3.061 12.395 1.00 96.38 91 LYS A N 1
ATOM 687 C CA . LYS A 1 91 ? -10.829 3.893 12.478 1.00 96.38 91 LYS A CA 1
ATOM 688 C C . LYS A 1 91 ? -10.568 5.204 13.222 1.00 96.38 91 LYS A C 1
ATOM 690 O O . LYS A 1 91 ? -10.994 6.253 12.733 1.00 96.38 91 LYS A O 1
ATOM 695 N N . LYS A 1 92 ? -9.854 5.156 14.354 1.00 96.56 92 LYS A N 1
ATOM 696 C CA . LYS A 1 92 ? -9.411 6.334 15.124 1.00 96.56 92 LYS A CA 1
ATOM 697 C C . LYS A 1 92 ? -8.582 7.284 14.256 1.00 96.56 92 LYS A C 1
ATOM 699 O O . LYS A 1 92 ? -8.792 8.492 14.316 1.00 96.56 92 LYS A O 1
ATOM 704 N N . ASN A 1 93 ? -7.732 6.731 13.394 1.00 95.50 93 ASN A N 1
ATOM 705 C CA . ASN A 1 93 ? -6.839 7.476 12.505 1.00 95.50 93 ASN A CA 1
ATOM 706 C C . ASN A 1 93 ? -7.470 7.858 11.148 1.00 95.50 93 ASN A C 1
ATOM 708 O O . ASN A 1 93 ? -6.783 8.260 10.211 1.00 95.50 93 ASN A O 1
ATOM 712 N N . GLY A 1 94 ? -8.802 7.789 11.031 1.00 93.94 94 GLY A N 1
ATOM 713 C CA . GLY A 1 94 ? -9.543 8.375 9.910 1.00 93.94 94 GLY A CA 1
ATOM 714 C C . GLY A 1 94 ? -9.767 7.461 8.705 1.00 93.94 94 GLY A C 1
ATOM 715 O O . GLY A 1 94 ? -10.322 7.921 7.705 1.00 93.94 94 GLY A O 1
ATOM 716 N N . PHE A 1 95 ? -9.421 6.175 8.796 1.00 93.50 95 PHE A N 1
ATOM 717 C CA . PHE A 1 95 ? -9.561 5.231 7.683 1.00 93.50 95 PHE A CA 1
ATOM 718 C C . PHE A 1 95 ? -10.943 4.556 7.604 1.00 93.50 95 PHE A C 1
ATOM 720 O O . PHE A 1 95 ? -11.283 3.933 6.595 1.00 93.50 95 PHE A O 1
ATOM 727 N N . GLY A 1 96 ? -11.780 4.717 8.630 1.00 92.12 96 GLY A N 1
ATOM 728 C CA . GLY A 1 96 ? -13.116 4.119 8.680 1.00 92.12 96 GLY A CA 1
ATOM 729 C C . GLY A 1 96 ? -13.089 2.605 8.910 1.00 92.12 96 GLY A C 1
ATOM 730 O O . GLY A 1 96 ? -12.132 2.078 9.467 1.00 92.12 96 GLY A O 1
ATOM 731 N N . ASP A 1 97 ? -14.164 1.919 8.514 1.00 91.06 97 ASP A N 1
ATOM 732 C CA . ASP A 1 97 ? -14.417 0.517 8.889 1.00 91.06 97 ASP A CA 1
ATOM 733 C C . ASP A 1 97 ? -13.646 -0.519 8.051 1.00 91.06 97 ASP A C 1
ATOM 735 O O . ASP A 1 97 ? -13.528 -1.663 8.470 1.00 91.06 97 ASP A O 1
ATOM 739 N N . ASN A 1 98 ? -13.103 -0.133 6.892 1.00 91.00 98 ASN A N 1
ATOM 740 C CA . ASN A 1 98 ? -12.222 -0.971 6.066 1.00 91.00 98 ASN A CA 1
ATOM 741 C C . ASN A 1 98 ? -10.769 -0.475 6.106 1.00 91.00 98 ASN A C 1
ATOM 743 O O . ASN A 1 98 ? -10.040 -0.523 5.114 1.00 91.00 98 ASN A O 1
ATOM 747 N N . GLY A 1 99 ? -10.378 0.098 7.244 1.00 92.94 99 GLY A N 1
ATOM 748 C CA . GLY A 1 99 ? -9.147 0.867 7.327 1.00 92.94 99 GLY A CA 1
ATOM 749 C C . GLY A 1 99 ? -7.860 0.065 7.177 1.00 92.94 99 GLY A C 1
ATOM 750 O O . GLY A 1 99 ? -6.929 0.562 6.550 1.00 92.94 99 GLY A O 1
ATOM 751 N N . PHE A 1 100 ? -7.840 -1.185 7.638 1.00 91.06 100 PHE A N 1
ATOM 752 C CA . PHE A 1 100 ? -6.695 -2.066 7.419 1.00 91.06 100 PHE A CA 1
ATOM 753 C C . PHE A 1 100 ? -6.476 -2.373 5.928 1.00 91.06 100 PHE A C 1
ATOM 755 O O . PHE A 1 100 ? -5.363 -2.245 5.430 1.00 91.06 100 PHE A O 1
ATOM 762 N N . GLU A 1 101 ? -7.544 -2.678 5.175 1.00 91.44 101 GLU A N 1
ATOM 763 C CA . GLU A 1 101 ? -7.445 -2.911 3.724 1.00 91.44 101 GLU A CA 1
ATOM 764 C C . GLU A 1 101 ? -6.881 -1.677 3.008 1.00 91.44 101 GLU A C 1
ATOM 766 O O . GLU A 1 101 ? -5.988 -1.791 2.173 1.00 91.44 101 GLU A O 1
ATOM 771 N N . LYS A 1 102 ? -7.369 -0.483 3.357 1.00 95.00 102 LYS A N 1
ATOM 772 C CA . LYS A 1 102 ? -6.865 0.779 2.799 1.00 95.00 102 LYS A CA 1
ATOM 773 C C . LYS A 1 102 ? -5.383 0.998 3.099 1.00 95.00 102 LYS A C 1
ATOM 775 O O . LYS A 1 102 ? -4.663 1.420 2.200 1.00 95.00 102 LYS A O 1
ATOM 780 N N . PHE A 1 103 ? -4.943 0.726 4.330 1.00 93.50 103 PHE A N 1
ATOM 781 C CA . PHE A 1 103 ? -3.535 0.824 4.716 1.00 93.50 103 PHE A CA 1
ATOM 782 C C . PHE A 1 103 ? -2.671 -0.089 3.843 1.00 93.50 103 PHE A C 1
ATOM 784 O O . PHE A 1 103 ? -1.747 0.389 3.192 1.00 93.50 103 PHE A O 1
ATOM 791 N N . ILE A 1 104 ? -3.048 -1.364 3.724 1.00 90.75 104 ILE A N 1
ATOM 792 C CA . ILE A 1 104 ? -2.325 -2.334 2.897 1.00 90.75 104 ILE A CA 1
ATOM 793 C C . ILE A 1 104 ? -2.316 -1.922 1.419 1.00 90.75 104 ILE A C 1
ATOM 795 O O . ILE A 1 104 ? -1.265 -1.963 0.791 1.00 90.75 104 ILE A O 1
ATOM 799 N N . VAL A 1 105 ? -3.447 -1.480 0.857 1.00 93.25 105 VAL A N 1
ATOM 800 C CA . VAL A 1 105 ? -3.519 -1.030 -0.547 1.00 93.25 105 VAL A CA 1
ATOM 801 C C . VAL A 1 105 ? -2.599 0.169 -0.805 1.00 93.25 105 VAL A C 1
ATOM 803 O O . VAL A 1 105 ? -1.976 0.225 -1.865 1.00 93.25 105 VAL A O 1
ATOM 806 N N . ILE A 1 106 ? -2.490 1.110 0.141 1.00 95.81 106 ILE A N 1
ATOM 807 C CA . ILE A 1 106 ? -1.581 2.260 0.021 1.00 95.81 106 ILE A CA 1
ATOM 808 C C . ILE A 1 106 ? -0.124 1.802 0.094 1.00 95.81 106 ILE A C 1
ATOM 810 O O . ILE A 1 106 ? 0.628 2.102 -0.832 1.00 95.81 106 ILE A O 1
ATOM 814 N N . SER A 1 107 ? 0.259 1.053 1.133 1.00 92.12 107 SER A N 1
ATOM 815 C CA . SER A 1 107 ? 1.645 0.607 1.325 1.00 92.12 107 SER A CA 1
ATOM 816 C C . SER A 1 107 ? 2.112 -0.282 0.173 1.00 92.12 107 SER A C 1
ATOM 818 O O . SER A 1 107 ? 3.133 -0.013 -0.451 1.00 92.12 107 SER A O 1
ATOM 820 N N . TYR A 1 108 ? 1.311 -1.284 -0.191 1.00 90.44 108 TYR A N 1
ATOM 821 C CA . TYR A 1 108 ? 1.612 -2.189 -1.297 1.00 90.44 108 TYR A CA 1
ATOM 822 C C . TYR A 1 108 ? 1.654 -1.454 -2.645 1.00 90.44 108 TYR A C 1
ATOM 824 O O . TYR A 1 108 ? 2.556 -1.678 -3.449 1.00 90.44 108 TYR A O 1
ATOM 832 N N . GLY A 1 109 ? 0.715 -0.536 -2.899 1.00 93.62 109 GLY A N 1
ATOM 833 C CA . GLY A 1 109 ? 0.714 0.260 -4.127 1.00 93.62 109 GLY A CA 1
ATOM 834 C C . GLY A 1 109 ? 1.904 1.215 -4.234 1.00 93.62 109 GLY A C 1
ATOM 835 O O . GLY A 1 109 ? 2.433 1.388 -5.332 1.00 93.62 109 GLY A O 1
ATOM 836 N N . ALA A 1 110 ? 2.359 1.793 -3.119 1.00 94.56 110 ALA A N 1
ATOM 837 C CA . ALA A 1 110 ? 3.581 2.593 -3.081 1.00 94.56 110 ALA A CA 1
ATOM 838 C C . ALA A 1 110 ? 4.812 1.735 -3.419 1.00 94.56 110 ALA A C 1
ATOM 840 O O . ALA A 1 110 ? 5.603 2.138 -4.272 1.00 94.56 110 ALA A O 1
ATOM 841 N N . SER A 1 111 ? 4.917 0.522 -2.859 1.00 90.00 111 SER A N 1
ATOM 842 C CA . SER A 1 111 ? 5.978 -0.434 -3.204 1.00 90.00 111 SER A CA 1
ATOM 843 C C . SER A 1 111 ? 5.968 -0.808 -4.686 1.00 90.00 111 SER A C 1
ATOM 845 O O . SER A 1 111 ? 7.024 -0.832 -5.312 1.00 90.00 111 SER A O 1
ATOM 847 N N . VAL A 1 112 ? 4.794 -1.061 -5.279 1.00 92.06 112 VAL A N 1
ATOM 848 C CA . VAL A 1 112 ? 4.675 -1.347 -6.722 1.00 92.06 112 VAL A CA 1
ATOM 849 C C . VAL A 1 112 ? 5.213 -0.189 -7.555 1.00 92.06 112 VAL A C 1
ATOM 851 O O . VAL A 1 112 ? 6.022 -0.415 -8.449 1.00 92.06 112 VAL A O 1
ATOM 854 N N . ILE A 1 113 ? 4.813 1.047 -7.246 1.00 94.44 113 ILE A N 1
ATOM 855 C CA . ILE A 1 113 ? 5.282 2.238 -7.969 1.00 94.44 113 ILE A CA 1
ATOM 856 C C . ILE A 1 113 ? 6.799 2.406 -7.824 1.00 94.44 113 ILE A C 1
ATOM 858 O O . ILE A 1 113 ? 7.481 2.664 -8.814 1.00 94.44 113 ILE A O 1
ATOM 862 N N . TYR A 1 114 ? 7.333 2.221 -6.617 1.00 91.56 114 TYR A N 1
ATOM 863 C CA . TYR A 1 114 ? 8.771 2.284 -6.363 1.00 91.56 114 TYR A CA 1
ATOM 864 C C . TYR A 1 114 ? 9.541 1.220 -7.164 1.00 91.56 114 TYR A C 1
ATOM 866 O O . TYR A 1 114 ? 10.520 1.533 -7.844 1.00 91.56 114 TYR A O 1
ATOM 874 N N . MET A 1 115 ? 9.056 -0.025 -7.171 1.00 90.56 115 MET A N 1
ATOM 875 C CA . MET A 1 115 ? 9.653 -1.111 -7.951 1.00 90.56 115 MET A CA 1
ATOM 876 C C . MET A 1 115 ? 9.558 -0.877 -9.461 1.00 90.56 115 MET A C 1
ATOM 878 O O . MET A 1 115 ? 10.511 -1.185 -10.171 1.00 90.56 115 MET A O 1
ATOM 882 N N . GLU A 1 116 ? 8.459 -0.313 -9.973 1.00 92.56 116 GLU A N 1
ATOM 883 C CA . GLU A 1 116 ? 8.347 0.077 -11.386 1.00 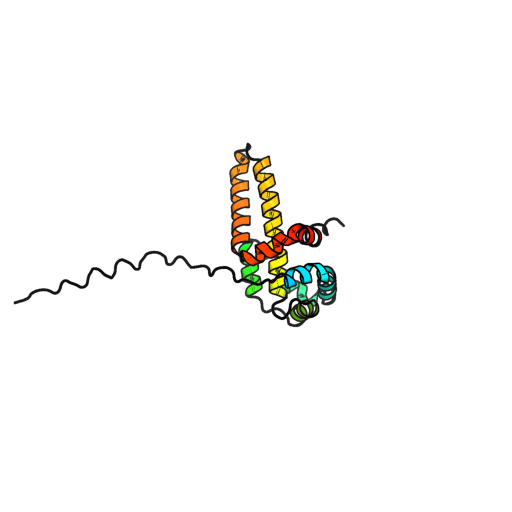92.56 116 GLU A CA 1
ATOM 884 C C . GLU A 1 116 ? 9.434 1.099 -11.775 1.00 92.56 116 GLU A C 1
ATOM 886 O O . GLU A 1 116 ? 10.040 0.979 -12.844 1.00 92.56 116 GLU A O 1
ATOM 891 N N . GLU A 1 117 ? 9.725 2.073 -10.907 1.00 91.19 117 GLU A N 1
ATOM 892 C CA . GLU A 1 117 ? 10.757 3.096 -11.143 1.00 91.19 117 GLU A CA 1
ATOM 893 C C . GLU A 1 117 ? 12.180 2.521 -11.060 1.00 91.19 117 GLU A C 1
ATOM 895 O O . GLU A 1 117 ? 13.017 2.792 -11.933 1.00 91.19 117 GLU A O 1
ATOM 900 N N . MET A 1 118 ? 12.444 1.660 -10.074 1.00 88.25 118 MET A N 1
ATOM 901 C CA . MET A 1 118 ? 13.707 0.922 -9.988 1.00 88.25 118 MET A CA 1
ATOM 902 C C . MET A 1 118 ? 13.921 0.018 -11.203 1.00 88.25 118 MET A C 1
ATOM 904 O O . MET A 1 118 ? 15.017 -0.008 -11.765 1.00 88.25 118 MET A O 1
ATOM 908 N N . MET A 1 119 ? 12.882 -0.699 -11.639 1.00 89.19 119 MET A N 1
ATOM 909 C CA . MET A 1 119 ? 12.962 -1.583 -12.798 1.00 89.19 119 MET A CA 1
ATOM 910 C C . MET A 1 119 ? 13.239 -0.812 -14.080 1.00 89.19 119 MET A C 1
ATOM 912 O O . MET A 1 119 ? 14.080 -1.240 -14.865 1.00 89.19 119 MET A O 1
ATOM 916 N N . ALA A 1 120 ? 12.589 0.335 -14.290 1.00 89.31 120 ALA A N 1
ATOM 917 C CA . ALA A 1 120 ? 12.869 1.178 -15.450 1.00 89.31 120 ALA A CA 1
ATOM 918 C C . ALA A 1 120 ? 14.344 1.620 -15.492 1.00 89.31 120 ALA A C 1
ATOM 920 O O . ALA A 1 120 ? 14.950 1.636 -16.563 1.00 89.31 120 ALA A O 1
ATOM 921 N N . THR A 1 121 ? 14.929 1.911 -14.327 1.00 88.25 121 THR A N 1
ATOM 922 C CA . THR A 1 121 ? 16.350 2.266 -14.196 1.00 88.25 121 THR A CA 1
ATOM 923 C C . THR A 1 121 ? 17.259 1.075 -14.512 1.00 88.25 121 THR A C 1
ATOM 925 O O . THR A 1 121 ? 18.141 1.190 -15.361 1.00 88.25 121 THR A O 1
ATOM 928 N N . GLN A 1 122 ? 17.003 -0.094 -13.913 1.00 85.75 122 GLN A N 1
ATOM 929 C CA . GLN A 1 122 ? 17.786 -1.314 -14.166 1.00 85.75 122 GLN A CA 1
ATOM 930 C C . GLN A 1 122 ? 17.691 -1.781 -15.625 1.00 85.75 122 GLN A C 1
ATOM 932 O O . GLN A 1 122 ? 18.675 -2.242 -16.201 1.00 85.75 122 GLN A O 1
ATOM 937 N N . MET A 1 123 ? 16.514 -1.649 -16.245 1.00 86.25 123 MET A N 1
ATOM 938 C CA . MET A 1 123 ? 16.313 -1.974 -17.658 1.00 86.25 123 MET A CA 1
ATOM 939 C C . MET A 1 123 ? 17.198 -1.127 -18.573 1.00 86.25 123 MET A C 1
ATOM 941 O O . MET A 1 123 ? 17.721 -1.655 -19.552 1.00 86.25 123 MET A O 1
ATOM 945 N N . ASP A 1 124 ? 17.364 0.165 -18.280 1.00 88.94 124 ASP A N 1
ATOM 946 C CA . ASP A 1 124 ? 18.246 1.027 -19.071 1.00 88.94 124 ASP A CA 1
ATOM 947 C C . ASP A 1 124 ? 19.730 0.741 -18.795 1.00 88.94 124 ASP A C 1
ATOM 949 O O . ASP A 1 124 ? 20.523 0.721 -19.739 1.00 88.94 124 ASP A O 1
ATOM 953 N N . GLU A 1 125 ? 20.094 0.460 -17.538 1.00 89.56 125 GLU A N 1
ATOM 954 C CA . GLU A 1 125 ? 21.470 0.138 -17.129 1.00 89.56 125 GLU A CA 1
ATOM 955 C C . GLU A 1 125 ? 21.986 -1.151 -17.788 1.00 89.56 125 GLU A C 1
ATOM 957 O O . GLU A 1 125 ? 23.112 -1.194 -18.286 1.00 89.56 125 GLU A O 1
ATOM 962 N N . TYR A 1 126 ? 21.151 -2.190 -17.845 1.00 89.38 126 TYR A N 1
ATOM 963 C CA . TYR A 1 126 ? 21.549 -3.529 -18.293 1.00 89.38 126 TYR A CA 1
ATOM 964 C C . TYR A 1 126 ? 21.109 -3.879 -19.719 1.00 89.38 126 TYR A C 1
ATOM 966 O O . TYR A 1 126 ? 21.243 -5.032 -20.137 1.00 89.38 126 TYR A O 1
ATOM 974 N N . LYS A 1 127 ? 20.606 -2.916 -20.502 1.00 86.88 127 LYS A N 1
ATOM 975 C CA . LYS A 1 127 ? 20.075 -3.168 -21.860 1.00 86.88 127 LYS A CA 1
ATOM 976 C C . LYS A 1 127 ? 21.056 -3.865 -22.810 1.00 86.88 127 LYS A C 1
ATOM 978 O O . LYS A 1 127 ? 20.626 -4.606 -23.692 1.00 86.88 127 LYS A O 1
ATOM 983 N N . ASP A 1 128 ? 22.356 -3.653 -22.606 1.00 92.44 128 ASP A N 1
ATOM 984 C CA . ASP A 1 128 ? 23.434 -4.197 -23.436 1.00 92.44 128 ASP A CA 1
ATOM 985 C C . ASP A 1 128 ? 2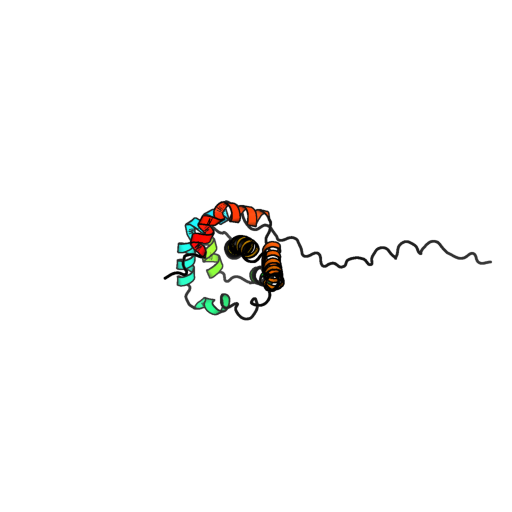4.074 -5.475 -22.846 1.00 92.44 128 ASP A C 1
ATOM 987 O O . ASP A 1 128 ? 25.097 -5.934 -23.354 1.00 92.44 128 ASP A O 1
ATOM 991 N N . MET A 1 129 ? 23.480 -6.065 -21.797 1.00 92.50 129 MET A N 1
ATOM 992 C CA . MET A 1 129 ? 23.939 -7.298 -21.134 1.00 92.50 129 MET A CA 1
ATOM 993 C C . MET A 1 129 ? 22.932 -8.445 -21.354 1.00 92.50 129 MET A C 1
ATOM 995 O O . MET A 1 129 ? 21.993 -8.607 -20.568 1.00 92.50 129 MET A O 1
ATOM 999 N N . PRO A 1 130 ? 23.082 -9.261 -22.419 1.00 90.25 130 PRO A N 1
ATOM 1000 C CA . PRO A 1 130 ? 22.141 -10.334 -22.755 1.00 90.25 130 PRO A CA 1
ATOM 1001 C C . PRO A 1 130 ? 21.897 -11.342 -21.626 1.00 90.25 130 PRO A C 1
ATOM 1003 O O . PRO A 1 130 ? 20.791 -11.859 -21.487 1.00 90.25 130 PRO A O 1
ATOM 1006 N N . GLU A 1 131 ? 22.904 -11.610 -20.798 1.00 92.75 131 GLU A N 1
ATOM 1007 C CA . GLU A 1 131 ? 22.817 -12.496 -19.636 1.00 92.75 131 GLU A CA 1
ATOM 1008 C C . GLU A 1 131 ? 21.853 -11.990 -18.554 1.00 92.75 131 GLU A C 1
ATOM 1010 O O . GLU A 1 131 ? 21.298 -12.797 -17.809 1.00 92.75 131 GLU A O 1
ATOM 1015 N N . MET A 1 132 ? 21.610 -10.677 -18.499 1.00 90.94 132 MET A N 1
ATOM 1016 C CA . MET A 1 132 ? 20.701 -10.054 -17.537 1.00 90.94 132 MET A CA 1
ATOM 1017 C C . MET A 1 132 ? 19.251 -10.020 -18.026 1.00 90.94 132 MET A C 1
ATOM 1019 O O . MET A 1 132 ? 18.343 -9.852 -17.213 1.00 90.94 132 MET A O 1
ATOM 1023 N N . GLN A 1 133 ? 19.003 -10.221 -19.326 1.00 87.50 133 GLN A N 1
ATOM 1024 C CA . GLN A 1 133 ? 17.663 -10.076 -19.908 1.00 87.50 133 GLN A CA 1
ATOM 1025 C C . GLN A 1 133 ? 16.631 -10.986 -19.239 1.00 87.50 133 GLN A C 1
ATOM 1027 O O . GLN A 1 133 ? 15.567 -10.512 -18.857 1.00 87.50 133 GLN A O 1
ATOM 1032 N N . ALA A 1 134 ? 16.962 -12.261 -19.016 1.00 88.56 134 ALA A N 1
ATOM 1033 C CA . ALA A 1 134 ? 16.039 -13.205 -18.383 1.00 88.56 134 ALA A CA 1
ATOM 1034 C C . ALA A 1 134 ? 15.669 -12.797 -16.944 1.00 88.56 134 ALA A C 1
ATOM 1036 O O . ALA A 1 134 ? 14.519 -12.945 -16.534 1.00 88.56 134 ALA A O 1
ATOM 1037 N N . TYR A 1 135 ? 16.623 -12.241 -16.190 1.00 86.81 135 TYR A N 1
ATOM 1038 C CA . TYR A 1 135 ? 16.385 -11.757 -14.827 1.00 86.81 135 TYR A CA 1
ATOM 1039 C C . TYR A 1 135 ? 15.484 -10.519 -14.820 1.00 86.81 135 TYR A C 1
ATOM 1041 O O . TYR A 1 135 ? 14.552 -10.434 -14.024 1.00 86.81 135 TYR A O 1
ATOM 1049 N N . ILE A 1 136 ? 15.722 -9.586 -15.743 1.00 87.88 136 ILE A N 1
ATOM 1050 C CA . ILE A 1 136 ? 14.926 -8.363 -15.902 1.00 87.88 136 ILE A CA 1
ATOM 1051 C C . ILE A 1 136 ? 13.498 -8.691 -16.343 1.00 87.88 136 ILE A C 1
ATOM 1053 O O . ILE A 1 136 ? 12.547 -8.124 -15.809 1.00 87.88 136 ILE A O 1
ATOM 1057 N N . GLU A 1 137 ? 13.330 -9.620 -17.285 1.00 88.12 137 GLU A N 1
ATOM 1058 C CA . GLU A 1 137 ? 12.014 -10.091 -17.725 1.00 88.12 137 GLU A CA 1
ATOM 1059 C C . GLU A 1 137 ? 11.247 -10.752 -16.578 1.00 88.12 137 GLU A C 1
ATOM 1061 O O . GLU A 1 137 ? 10.068 -10.453 -16.375 1.00 88.12 137 GLU A O 1
ATOM 1066 N N . GLN A 1 138 ? 11.915 -11.601 -15.791 1.00 86.00 138 GLN A N 1
ATOM 1067 C CA . GLN A 1 138 ? 11.308 -12.235 -14.623 1.00 86.00 138 GLN A CA 1
ATOM 1068 C C . GLN A 1 138 ? 10.891 -11.200 -13.569 1.00 86.00 138 GLN A C 1
ATOM 1070 O O . GLN A 1 138 ? 9.762 -11.249 -13.078 1.00 86.00 138 GLN A O 1
ATOM 1075 N N . ALA A 1 139 ? 11.765 -10.245 -13.247 1.00 85.25 139 ALA A N 1
ATOM 1076 C CA . ALA A 1 139 ? 11.461 -9.181 -12.294 1.00 85.25 139 ALA A CA 1
ATOM 1077 C C . ALA A 1 139 ? 10.305 -8.292 -12.789 1.00 85.25 139 ALA A C 1
ATOM 1079 O O . ALA A 1 139 ? 9.362 -8.024 -12.044 1.00 85.25 139 ALA A O 1
ATOM 1080 N N . SER A 1 140 ? 10.315 -7.911 -14.070 1.00 87.62 140 SER A N 1
ATOM 1081 C CA . SER A 1 140 ? 9.243 -7.131 -14.699 1.00 87.62 140 SER A CA 1
ATOM 1082 C C . SER A 1 140 ? 7.902 -7.869 -14.673 1.00 87.62 140 SER A C 1
ATOM 1084 O O . SER A 1 140 ? 6.874 -7.266 -14.359 1.00 87.62 140 SER A O 1
ATOM 1086 N N . ALA A 1 141 ? 7.900 -9.179 -14.938 1.00 88.19 141 ALA A N 1
ATOM 1087 C CA . ALA A 1 141 ? 6.699 -10.002 -14.835 1.00 88.19 141 ALA A CA 1
ATOM 1088 C C . ALA A 1 141 ? 6.151 -10.037 -13.398 1.00 88.19 141 ALA A C 1
ATOM 1090 O O . ALA A 1 141 ? 4.938 -9.925 -13.215 1.00 88.19 141 ALA A O 1
ATOM 1091 N N . GLY A 1 142 ? 7.030 -10.122 -12.393 1.00 84.69 142 GLY A N 1
ATOM 1092 C CA . GLY A 1 142 ? 6.656 -10.049 -10.978 1.00 84.69 142 GLY A CA 1
ATOM 1093 C C . GLY A 1 142 ? 5.997 -8.717 -10.612 1.00 84.69 142 GLY A C 1
ATOM 1094 O O . GLY A 1 142 ? 4.870 -8.703 -10.121 1.00 84.69 142 GLY A O 1
ATOM 1095 N N . VAL A 1 143 ? 6.642 -7.591 -10.934 1.00 88.31 143 VAL A N 1
ATOM 1096 C CA . VAL A 1 143 ? 6.091 -6.245 -10.666 1.00 88.31 143 VAL A CA 1
ATOM 1097 C C . VAL A 1 143 ? 4.761 -6.033 -11.393 1.00 88.31 143 VAL A C 1
ATOM 1099 O O . VAL A 1 143 ? 3.812 -5.487 -10.827 1.00 88.31 143 VAL A O 1
ATOM 1102 N N . LYS A 1 144 ? 4.644 -6.523 -12.633 1.00 89.94 144 LYS A N 1
ATOM 1103 C CA . LYS A 1 144 ? 3.391 -6.464 -13.390 1.00 89.94 144 LYS A CA 1
ATOM 1104 C C . LYS A 1 144 ? 2.271 -7.251 -12.702 1.00 89.94 144 LYS A C 1
ATOM 1106 O O . LYS A 1 144 ? 1.165 -6.727 -12.586 1.00 89.94 144 LYS A O 1
ATOM 1111 N N . ALA A 1 145 ? 2.550 -8.464 -12.225 1.00 86.62 145 ALA A N 1
ATOM 1112 C CA . ALA A 1 145 ? 1.570 -9.270 -11.497 1.00 86.62 145 ALA A CA 1
ATOM 1113 C C . ALA A 1 145 ? 1.099 -8.560 -10.216 1.00 86.62 145 ALA A C 1
ATOM 1115 O O . ALA A 1 145 ? -0.099 -8.521 -9.940 1.00 86.62 145 ALA A O 1
ATOM 1116 N N . MET A 1 146 ? 2.014 -7.907 -9.487 1.00 87.19 146 MET A N 1
ATOM 1117 C CA . MET A 1 146 ? 1.658 -7.089 -8.322 1.00 87.19 146 MET A CA 1
ATOM 1118 C C . MET A 1 146 ? 0.716 -5.945 -8.691 1.00 87.19 146 MET A C 1
ATOM 1120 O O . MET A 1 146 ? -0.340 -5.775 -8.078 1.00 87.19 146 MET A O 1
ATOM 1124 N N . ARG A 1 147 ? 1.066 -5.183 -9.732 1.00 91.62 147 ARG A N 1
ATOM 1125 C CA . ARG A 1 147 ? 0.262 -4.064 -10.236 1.00 91.62 147 ARG A CA 1
ATOM 1126 C C . ARG A 1 147 ? -1.153 -4.503 -10.623 1.00 91.62 147 ARG A C 1
ATOM 1128 O O . ARG A 1 147 ? -2.109 -3.777 -10.363 1.00 91.62 147 ARG A O 1
ATOM 1135 N N . GLU A 1 148 ? -1.298 -5.678 -11.234 1.00 90.31 148 GLU A N 1
ATOM 1136 C CA . GLU A 1 148 ? -2.591 -6.232 -11.663 1.00 90.31 148 GLU A CA 1
ATOM 1137 C C . GLU A 1 148 ? -3.520 -6.610 -10.494 1.00 90.31 148 GLU A C 1
ATOM 1139 O O . GLU A 1 148 ? -4.720 -6.779 -10.707 1.00 90.31 148 GLU A O 1
ATOM 1144 N N . THR A 1 149 ? -3.024 -6.675 -9.252 1.00 87.69 149 THR A N 1
ATOM 1145 C CA . THR A 1 149 ? -3.871 -6.892 -8.059 1.00 87.69 149 THR A CA 1
ATOM 1146 C C . THR A 1 149 ? -4.561 -5.627 -7.542 1.00 87.69 149 THR A C 1
ATOM 1148 O O . THR A 1 149 ? -5.480 -5.705 -6.713 1.00 87.69 149 THR A O 1
ATOM 1151 N N . LEU A 1 150 ? -4.145 -4.461 -8.040 1.00 91.69 150 LEU A N 1
ATOM 1152 C CA . LEU A 1 150 ? -4.615 -3.151 -7.614 1.00 91.69 150 LEU A CA 1
ATOM 1153 C C . LEU A 1 150 ? -5.512 -2.519 -8.675 1.00 91.69 150 LEU A C 1
ATOM 1155 O O . LEU A 1 150 ? -5.321 -2.677 -9.878 1.00 91.69 150 LEU A O 1
ATOM 1159 N N . HIS A 1 151 ? -6.498 -1.749 -8.225 1.00 95.25 151 HIS A N 1
ATOM 1160 C CA . HIS A 1 151 ? -7.357 -1.008 -9.136 1.00 95.25 151 HIS A CA 1
ATOM 1161 C C . HIS A 1 151 ? -6.634 0.244 -9.662 1.00 95.25 151 HIS A C 1
ATOM 1163 O O . HIS A 1 151 ? -6.056 1.009 -8.888 1.00 95.25 151 HIS A O 1
ATOM 1169 N N . ASP A 1 152 ? -6.734 0.525 -10.965 1.00 96.06 152 ASP A N 1
ATOM 1170 C CA . ASP A 1 152 ? -6.007 1.632 -11.615 1.00 96.06 152 ASP A CA 1
ATOM 1171 C C . ASP A 1 152 ? -6.299 3.013 -10.999 1.00 96.06 152 ASP A C 1
ATOM 1173 O O . ASP A 1 152 ? -5.424 3.880 -10.936 1.00 96.06 152 ASP A O 1
ATOM 1177 N N . SER A 1 153 ? -7.530 3.246 -10.525 1.00 97.81 153 SER A N 1
ATOM 1178 C CA . SER A 1 153 ? -7.850 4.504 -9.832 1.00 97.81 153 SER A CA 1
ATOM 1179 C C . SER A 1 153 ? -7.155 4.638 -8.479 1.00 97.81 153 SER A C 1
ATOM 1181 O O . SER A 1 153 ? -6.853 5.761 -8.091 1.00 97.81 153 SER A O 1
ATOM 1183 N N . ASP A 1 154 ? -6.911 3.535 -7.770 1.00 97.75 154 ASP A N 1
ATOM 1184 C CA . ASP A 1 154 ? -6.204 3.572 -6.487 1.00 97.75 154 ASP A CA 1
ATOM 1185 C C . ASP A 1 154 ? -4.720 3.847 -6.739 1.00 97.75 154 ASP A C 1
ATOM 1187 O O . ASP A 1 154 ? -4.164 4.781 -6.163 1.00 97.75 154 ASP A O 1
ATOM 1191 N N . LEU A 1 155 ? -4.123 3.148 -7.712 1.00 97.50 155 LEU A N 1
ATOM 1192 C CA . LEU A 1 155 ? -2.762 3.418 -8.189 1.00 97.50 155 LEU A CA 1
ATOM 1193 C C . LEU A 1 155 ? -2.575 4.876 -8.620 1.00 97.50 155 LEU A C 1
ATOM 1195 O O . LEU A 1 155 ? -1.566 5.492 -8.295 1.00 97.50 155 LEU A O 1
ATOM 1199 N N . SER A 1 156 ? -3.555 5.460 -9.312 1.00 98.31 156 SER A N 1
ATOM 1200 C CA . SER A 1 156 ? -3.495 6.867 -9.730 1.00 98.31 156 SER A CA 1
ATOM 1201 C C . SER A 1 156 ? -3.476 7.834 -8.540 1.00 98.31 156 SER A C 1
ATOM 1203 O O . SER A 1 156 ? -2.779 8.847 -8.584 1.00 98.31 156 SER A O 1
ATOM 1205 N N . LEU A 1 157 ? -4.226 7.531 -7.474 1.00 98.56 157 LEU A N 1
ATOM 1206 C CA . LEU A 1 157 ? -4.245 8.337 -6.249 1.00 98.56 157 LEU A CA 1
ATOM 1207 C C . LEU A 1 157 ? -2.923 8.231 -5.482 1.00 98.56 157 LEU A C 1
ATOM 1209 O O . LEU A 1 157 ? -2.409 9.249 -5.025 1.00 98.56 157 LEU A O 1
ATOM 1213 N N . ILE A 1 158 ? -2.370 7.021 -5.377 1.00 98.31 158 ILE A N 1
ATOM 1214 C CA . ILE A 1 158 ? -1.079 6.759 -4.726 1.00 98.31 158 ILE A CA 1
ATOM 1215 C C . ILE A 1 158 ? 0.042 7.445 -5.512 1.00 98.31 158 ILE A C 1
ATOM 1217 O O . ILE A 1 158 ? 0.822 8.207 -4.947 1.00 98.31 158 ILE A O 1
ATOM 1221 N N . LYS A 1 159 ? 0.066 7.278 -6.840 1.00 98.00 159 LYS A N 1
ATOM 1222 C CA . LYS A 1 159 ? 1.068 7.889 -7.723 1.00 98.00 159 LYS A CA 1
ATOM 1223 C C . LYS A 1 159 ? 1.093 9.412 -7.630 1.00 98.00 159 LYS A C 1
ATOM 1225 O O . LYS A 1 159 ? 2.163 10.007 -7.707 1.00 98.00 159 LYS A O 1
ATOM 1230 N N . ALA A 1 160 ? -0.061 10.047 -7.433 1.00 98.31 160 ALA A N 1
ATOM 1231 C CA . ALA A 1 160 ? -0.147 11.496 -7.259 1.00 98.31 160 ALA A CA 1
ATOM 1232 C C . ALA A 1 160 ? 0.552 12.008 -5.983 1.00 98.31 160 ALA A C 1
ATOM 1234 O O . ALA A 1 160 ? 0.794 13.208 -5.876 1.00 98.31 160 ALA A O 1
ATOM 1235 N N . ARG A 1 161 ? 0.854 11.123 -5.026 1.00 98.00 161 ARG A N 1
ATOM 1236 C CA . ARG A 1 161 ? 1.507 11.425 -3.742 1.00 98.00 161 ARG A CA 1
ATOM 1237 C C . ARG A 1 161 ? 2.749 10.554 -3.507 1.00 98.00 161 ARG A C 1
ATOM 1239 O O . ARG A 1 161 ? 3.149 10.363 -2.365 1.00 98.00 161 ARG A O 1
ATOM 1246 N N . LYS A 1 162 ? 3.335 9.997 -4.576 1.00 95.94 162 LYS A N 1
ATOM 1247 C CA . LYS A 1 162 ? 4.371 8.958 -4.483 1.00 95.94 162 LYS A CA 1
ATOM 1248 C C . LYS A 1 162 ? 5.589 9.386 -3.663 1.00 95.94 162 LYS A C 1
ATOM 1250 O O . LYS A 1 162 ? 6.057 8.591 -2.868 1.00 95.94 162 LYS A O 1
ATOM 1255 N N . ASP A 1 163 ? 6.057 10.625 -3.818 1.00 95.12 163 ASP A N 1
ATOM 1256 C CA . ASP A 1 163 ? 7.307 11.068 -3.190 1.00 95.12 163 ASP A CA 1
ATOM 1257 C C . ASP A 1 163 ? 7.144 11.133 -1.664 1.00 95.12 163 ASP A C 1
ATOM 1259 O O . ASP A 1 163 ? 7.997 10.664 -0.924 1.00 95.12 163 ASP A O 1
ATOM 1263 N N . GLU A 1 164 ? 5.994 11.626 -1.192 1.00 96.69 164 GLU A N 1
ATOM 1264 C CA . GLU A 1 164 ? 5.656 11.651 0.237 1.00 96.69 164 GLU A CA 1
ATOM 1265 C C . GLU A 1 164 ? 5.479 10.239 0.806 1.00 96.69 164 GLU A C 1
ATOM 1267 O O . GLU A 1 164 ? 5.916 9.960 1.916 1.00 96.69 164 GLU A O 1
ATOM 1272 N N . LEU A 1 165 ? 4.842 9.340 0.050 1.00 95.94 165 LEU A N 1
ATOM 1273 C CA . LEU A 1 165 ? 4.623 7.959 0.485 1.00 95.94 165 LEU A CA 1
ATOM 1274 C C . LEU A 1 165 ? 5.921 7.145 0.513 1.00 95.94 165 LEU A C 1
ATOM 1276 O O . LEU A 1 165 ? 6.105 6.353 1.427 1.00 95.94 165 LEU A O 1
ATOM 1280 N N . ILE A 1 166 ? 6.810 7.330 -0.465 1.00 91.06 166 ILE A N 1
ATOM 1281 C CA . ILE A 1 166 ? 8.113 6.656 -0.509 1.00 91.06 166 ILE A CA 1
ATOM 1282 C C . ILE A 1 166 ? 8.989 7.146 0.644 1.00 91.06 166 ILE A C 1
ATOM 1284 O O . ILE A 1 166 ? 9.557 6.311 1.338 1.00 91.06 166 ILE A O 1
ATOM 1288 N N . ALA A 1 167 ? 9.036 8.457 0.904 1.00 91.94 167 ALA A N 1
ATOM 1289 C CA . ALA A 1 167 ? 9.776 8.997 2.044 1.00 91.94 167 ALA A CA 1
ATOM 1290 C C . ALA A 1 167 ? 9.291 8.401 3.378 1.00 91.94 167 ALA A C 1
ATOM 1292 O O . ALA A 1 167 ? 10.100 7.974 4.191 1.00 91.94 167 ALA A O 1
ATOM 1293 N N . LEU A 1 168 ? 7.971 8.288 3.574 1.00 91.62 168 LEU A N 1
ATOM 1294 C CA . LEU A 1 168 ? 7.407 7.692 4.792 1.00 91.62 168 LEU A CA 1
ATOM 1295 C C . LEU A 1 168 ? 7.664 6.185 4.923 1.00 91.62 168 LEU A C 1
ATOM 1297 O O . LEU A 1 168 ? 7.795 5.687 6.031 1.00 91.62 168 LEU A O 1
ATOM 1301 N N . LEU A 1 169 ? 7.661 5.438 3.816 1.00 88.75 169 LEU A N 1
ATOM 1302 C CA . LEU A 1 169 ? 7.654 3.970 3.861 1.00 88.75 169 LEU A CA 1
ATOM 1303 C C . LEU A 1 169 ? 9.016 3.322 3.625 1.00 88.75 169 LEU A C 1
ATOM 1305 O O . LEU A 1 169 ? 9.190 2.161 3.984 1.00 88.75 169 LEU A O 1
ATOM 1309 N N . MET A 1 170 ? 9.941 4.023 2.971 1.00 80.38 170 MET A N 1
ATOM 1310 C CA . MET A 1 170 ? 11.174 3.430 2.442 1.00 80.38 170 MET A CA 1
ATOM 1311 C C . MET A 1 170 ? 12.446 4.101 2.969 1.00 80.38 170 MET A C 1
ATOM 1313 O O . MET A 1 170 ? 13.504 3.484 2.898 1.00 80.38 170 MET A O 1
ATOM 1317 N N . GLU A 1 171 ? 12.373 5.330 3.493 1.00 68.25 171 GLU A N 1
ATOM 1318 C CA . GLU A 1 171 ? 13.549 6.036 4.034 1.00 68.25 171 GLU A CA 1
ATOM 1319 C C . GLU A 1 171 ? 13.744 5.829 5.551 1.00 68.25 171 GLU A C 1
ATOM 1321 O O . GLU A 1 171 ? 14.845 6.041 6.048 1.00 68.25 171 GLU A O 1
ATOM 1326 N N . GLU A 1 172 ? 12.752 5.317 6.294 1.00 53.19 172 GLU A N 1
ATOM 1327 C CA . GLU A 1 172 ? 12.885 4.999 7.737 1.00 53.19 172 GLU A CA 1
ATOM 1328 C C . GLU A 1 172 ? 13.775 3.767 8.040 1.00 53.19 172 GLU A C 1
ATOM 1330 O O . GLU A 1 172 ? 13.931 3.378 9.194 1.00 53.19 172 GLU A O 1
ATOM 1335 N N . GLY A 1 173 ? 14.388 3.144 7.027 1.00 42.75 173 GLY A N 1
ATOM 1336 C CA . GLY A 1 173 ? 15.274 1.980 7.178 1.00 42.75 173 GLY A CA 1
ATOM 1337 C C . GLY A 1 173 ? 16.765 2.289 7.396 1.00 42.75 173 GLY A C 1
ATOM 1338 O O . GLY A 1 173 ? 17.565 1.354 7.378 1.00 42.75 173 GLY A O 1
ATOM 1339 N N . GLU A 1 174 ? 17.160 3.561 7.546 1.00 36.19 174 GLU A N 1
ATOM 1340 C CA . GLU A 1 174 ? 18.570 3.993 7.665 1.00 36.19 174 GLU A CA 1
ATOM 1341 C C . GLU A 1 174 ? 19.039 4.377 9.093 1.00 36.19 174 GLU A C 1
ATOM 1343 O O . GLU A 1 174 ? 20.094 5.003 9.226 1.00 36.19 174 GLU A O 1
ATOM 1348 N N . GLU A 1 175 ? 18.329 3.994 10.164 1.00 33.38 175 GLU A N 1
ATOM 1349 C CA . GLU A 1 175 ? 18.820 4.171 11.555 1.00 33.38 175 GLU A CA 1
ATOM 1350 C C . GLU A 1 175 ? 19.519 2.936 12.152 1.00 33.38 175 GLU A C 1
ATOM 1352 O O . GLU A 1 175 ? 18.932 1.830 12.156 1.00 33.38 175 GLU A O 1
#

Organism: NCBI:txid156

Foldseek 3Di:
DDDDDDDDDDPPPPPPPDPPVPPDQADDDDDLVLLVLCLVCVVVLVVLVCVVPPVCVVVVPCPPPPPPALLVVLVVQVPDDDDPSNQVSQVVSPCNNCRVNSNCLLLLLLVLVVLVVVLVVVCVVCVVPPVCVVVSVVSVVRSVSSVRNHDVVSSVSSVVCNVSSCCSRPVVPPD

Sequence (175 aa):
MKKRSLIIAALLFAASASLVWAQEAPKKVLSAKDVSAFISNYDSIQTDMDALGDKYDDFFDMEDETAADPGAMIAYVRGLSIPAEIQGVFKKNGFGDNGFEKFIVISYGASVIYMEEMMATQMDEYKDMPEMQAYIEQASAGVKAMRETLHDSDLSLIKARKDELIALLMEEGEE